Protein AF-A0A356W0Z9-F1 (afdb_monomer)

InterPro domains:
  IPR004665 Transcription termination factor Rho [PTHR46425] (1-80)
  IPR027417 P-loop containing nucleoside triphosphate hydrolase [G3DSA:3.40.50.300] (1-80)
  IPR027417 P-loop containing nucleoside triphosphate hydrolase [SSF52540] (1-79)

pLDDT: mean 94.46, std 4.13, range [78.0, 98.19]

Foldseek 3Di:
DDDDDPPPCPLVVVLVVQVVCCVPPVVDQDEAEEEQAAPVSLVVSVVRHPHHYHYDHVVDDPVVRVVSVVVVVVVVVVVD

Organism: NCBI:txid1280948

Solvent-accessible surface area (backbone atoms only — not comparable to full-atom values): 4946 Å² total; per-residue (Å²): 137,88,89,71,66,90,92,70,50,62,66,60,53,52,49,53,51,49,51,50,42,54,72,77,40,69,87,59,88,50,71,46,80,44,64,66,38,55,66,69,58,52,54,49,48,57,72,70,42,91,54,51,70,48,76,35,41,60,90,55,56,71,68,53,42,52,52,53,50,52,53,51,53,57,52,56,60,69,79,103

Nearest PDB structures (foldseek):
  5jjk-assembly1_E  TM=9.856E-01  e=3.211E-09  Escherichia coli O157:H7
  5jji-assembly1_E  TM=9.866E-01  e=3.437E-09  Escherichia coli O157:H7
  6duq-assembly1_K  TM=9.803E-01  e=6.793E-09  Escherichia coli M718
  5jjk-assembly1_C  TM=9.801E-01  e=8.333E-09  Escherichia coli O157:H7
  8q3p-assembly1_a  TM=9.780E-01  e=1.647E-08  Escherichia

Sequence (80 aa):
LIVAPPRTGKTVLLQNIASAIEENHPECYLIVLLIDERPEEVTDMRRTVKGEVVASTFDEPATRHVQVAEMVIEKAKRLV

Structure (mmCIF, N/CA/C/O backbone):
data_AF-A0A356W0Z9-F1
#
_entry.id   AF-A0A356W0Z9-F1
#
loop_
_atom_site.group_PDB
_atom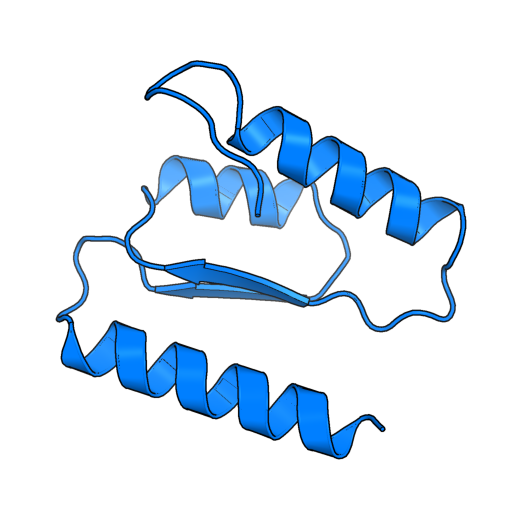_site.id
_atom_site.type_symbol
_atom_site.label_atom_id
_atom_site.label_alt_id
_atom_site.label_comp_id
_atom_site.label_asym_id
_atom_site.label_entity_id
_atom_site.label_seq_id
_atom_site.pdbx_PDB_ins_code
_atom_site.Cartn_x
_atom_site.Cartn_y
_atom_site.Cartn_z
_atom_site.occupancy
_atom_site.B_iso_or_equiv
_atom_site.auth_seq_id
_atom_site.auth_comp_id
_atom_site.auth_asym_id
_atom_site.auth_atom_id
_atom_site.pdbx_PDB_model_num
ATOM 1 N N . LEU A 1 1 ? -11.700 3.469 -6.806 1.00 83.81 1 LEU A N 1
ATOM 2 C CA . LEU A 1 1 ? -10.559 3.579 -7.745 1.00 83.81 1 LEU A CA 1
ATOM 3 C C . LEU A 1 1 ? -10.319 5.056 -8.027 1.00 83.81 1 LEU A C 1
ATOM 5 O O . LEU A 1 1 ? -11.274 5.729 -8.390 1.00 83.81 1 LEU A O 1
ATOM 9 N N . ILE A 1 2 ? -9.096 5.558 -7.839 1.00 88.25 2 ILE A N 1
ATOM 10 C CA . ILE A 1 2 ? -8.722 6.923 -8.243 1.00 88.25 2 ILE A CA 1
ATOM 11 C C . ILE A 1 2 ? -8.107 6.827 -9.639 1.00 88.25 2 ILE A C 1
ATOM 13 O O . ILE A 1 2 ? -7.052 6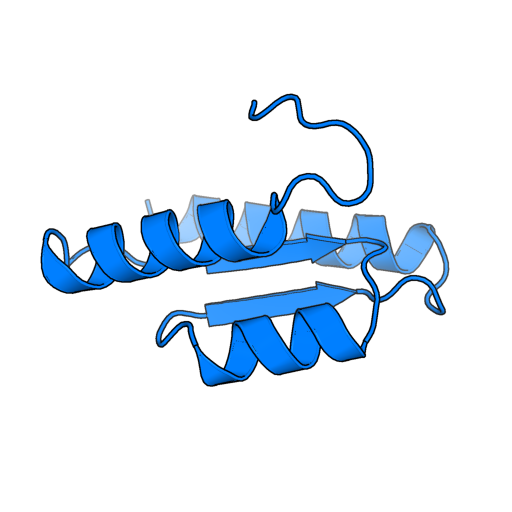.219 -9.802 1.00 88.25 2 ILE A O 1
ATOM 17 N N . VAL A 1 3 ? -8.778 7.392 -10.642 1.00 89.44 3 VAL A N 1
ATOM 18 C CA . VAL A 1 3 ? -8.261 7.460 -12.015 1.00 89.44 3 VAL A CA 1
ATOM 19 C C . VAL A 1 3 ? -7.511 8.776 -12.167 1.00 89.44 3 VAL A C 1
ATOM 21 O O . VAL A 1 3 ? -8.108 9.845 -12.077 1.00 89.44 3 VAL A O 1
ATOM 24 N N . ALA A 1 4 ? -6.200 8.694 -12.368 1.00 88.56 4 ALA A N 1
ATOM 25 C CA . ALA A 1 4 ? -5.322 9.850 -12.478 1.00 88.56 4 ALA A CA 1
ATOM 26 C C . ALA A 1 4 ? -4.321 9.623 -13.624 1.00 88.56 4 ALA A C 1
ATOM 28 O O . ALA A 1 4 ? -3.711 8.551 -13.675 1.00 88.56 4 ALA A O 1
ATOM 29 N N . PRO A 1 5 ? -4.137 10.587 -14.545 1.00 86.75 5 PRO A N 1
ATOM 30 C CA . PRO A 1 5 ? -3.055 10.529 -15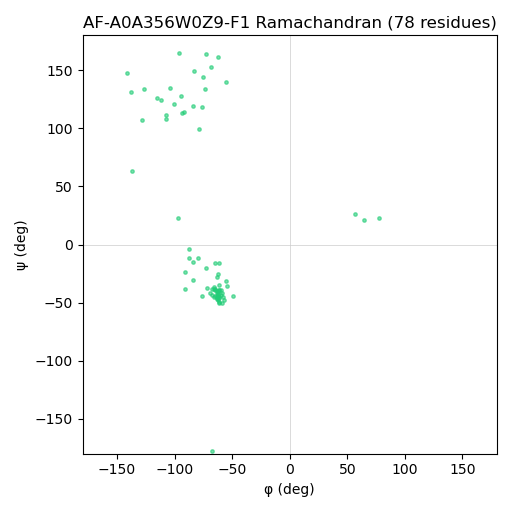.520 1.00 86.75 5 PRO A CA 1
ATOM 31 C C . PRO A 1 5 ? -1.670 10.549 -14.840 1.00 86.75 5 PRO A C 1
ATOM 33 O O . PRO A 1 5 ? -1.537 10.982 -13.690 1.00 86.75 5 PRO A O 1
ATOM 36 N N . PRO A 1 6 ? -0.599 10.125 -15.532 1.00 84.50 6 PRO A N 1
ATOM 37 C CA . PRO A 1 6 ? 0.754 10.251 -15.002 1.00 84.50 6 PRO A CA 1
ATOM 38 C C . PRO A 1 6 ? 1.079 11.704 -14.623 1.00 84.50 6 PRO A C 1
ATOM 40 O O . PRO A 1 6 ? 0.752 12.630 -15.364 1.00 84.50 6 PRO A O 1
ATOM 43 N N . ARG A 1 7 ? 1.777 11.901 -13.495 1.00 81.94 7 ARG A N 1
ATOM 44 C CA . ARG A 1 7 ? 2.247 13.212 -12.993 1.00 81.94 7 ARG A CA 1
ATOM 45 C C . ARG A 1 7 ? 1.150 14.215 -12.595 1.00 81.94 7 ARG A C 1
ATOM 47 O O . ARG A 1 7 ? 1.436 15.403 -12.492 1.00 81.94 7 ARG A O 1
ATOM 54 N N . THR A 1 8 ? -0.074 13.773 -12.302 1.00 85.12 8 THR A N 1
ATOM 55 C CA . THR A 1 8 ? -1.164 14.667 -11.846 1.00 85.12 8 THR A CA 1
ATOM 56 C C . THR A 1 8 ? -1.339 14.717 -10.325 1.00 85.12 8 THR A C 1
ATOM 58 O O . THR A 1 8 ? -2.425 15.017 -9.840 1.00 85.12 8 THR A O 1
ATOM 61 N N . GLY A 1 9 ? -0.300 14.386 -9.552 1.00 86.56 9 GLY A N 1
ATOM 62 C CA . GLY A 1 9 ? -0.348 14.483 -8.088 1.00 86.56 9 GLY A CA 1
ATOM 63 C C . GLY A 1 9 ? -1.110 13.356 -7.381 1.00 86.56 9 GLY A C 1
ATOM 64 O O . GLY A 1 9 ? -1.541 13.542 -6.247 1.00 86.56 9 GLY A O 1
ATOM 65 N N . LYS A 1 10 ? -1.256 12.178 -8.013 1.00 90.94 10 LYS A N 1
ATOM 66 C CA . LYS A 1 10 ? -1.850 10.974 -7.391 1.00 90.94 10 LYS A CA 1
ATOM 67 C C . LYS A 1 10 ? -1.225 10.678 -6.020 1.00 90.94 10 LYS A C 1
ATOM 69 O O . LYS A 1 10 ? -1.952 10.410 -5.070 1.00 90.94 10 LYS A O 1
ATOM 74 N N . THR A 1 11 ? 0.100 10.761 -5.916 1.00 89.00 11 THR A N 1
ATOM 75 C CA . THR A 1 11 ? 0.853 10.479 -4.685 1.00 89.00 11 THR A CA 1
ATOM 76 C C . THR A 1 11 ? 0.477 11.442 -3.559 1.00 89.00 11 THR A C 1
ATOM 78 O O . THR A 1 11 ? 0.115 10.998 -2.475 1.00 89.00 11 THR A O 1
ATOM 81 N N . VAL A 1 12 ? 0.442 12.747 -3.848 1.00 91.94 12 VAL A N 1
ATOM 82 C CA . VAL A 1 12 ? 0.036 13.785 -2.883 1.00 91.94 12 VAL A CA 1
ATOM 83 C C . VAL A 1 12 ? -1.420 13.599 -2.453 1.00 91.94 12 VAL A C 1
ATOM 85 O O . VAL A 1 12 ? -1.750 13.726 -1.278 1.00 91.94 12 VAL A O 1
ATOM 88 N N . LEU A 1 13 ? -2.306 13.243 -3.387 1.00 93.12 13 LEU A N 1
ATOM 89 C CA . LEU A 1 13 ? -3.700 12.953 -3.058 1.00 93.12 13 LEU A CA 1
ATOM 90 C C . LEU A 1 13 ? -3.821 11.755 -2.104 1.00 93.12 13 LEU A C 1
ATOM 92 O O . LEU A 1 13 ? -4.575 11.824 -1.137 1.00 93.12 13 LEU A O 1
ATOM 96 N N . LEU A 1 14 ? -3.075 10.675 -2.350 1.00 93.81 14 LEU A N 1
ATOM 97 C CA . LEU A 1 14 ? -3.067 9.500 -1.474 1.00 93.81 14 LEU A CA 1
ATOM 98 C C . LEU A 1 14 ? -2.504 9.817 -0.084 1.00 93.81 14 LEU A C 1
ATOM 100 O O . LEU A 1 14 ? -3.065 9.349 0.902 1.00 93.81 14 LEU A O 1
ATOM 104 N N . GLN A 1 15 ? -1.462 10.644 0.004 1.00 94.25 15 GLN A N 1
ATOM 105 C CA . GLN A 1 15 ? -0.929 11.125 1.282 1.00 94.25 15 GLN A CA 1
ATOM 106 C C . GLN A 1 15 ? -1.971 11.926 2.059 1.00 94.25 15 GLN A C 1
ATOM 108 O O . GLN A 1 15 ? -2.197 11.651 3.230 1.00 94.25 15 GLN A O 1
ATOM 113 N N . ASN A 1 16 ? -2.670 12.852 1.398 1.00 94.88 16 ASN A N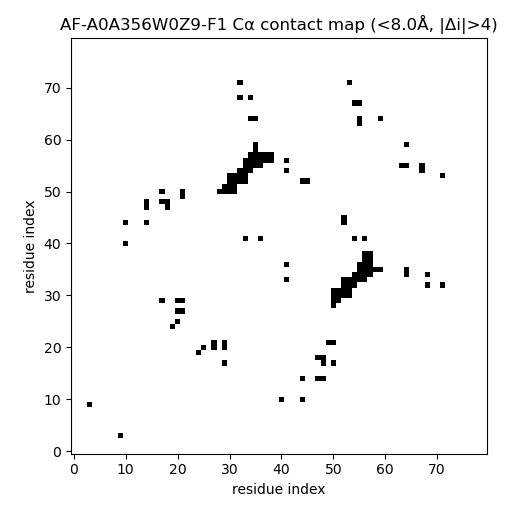 1
ATOM 114 C CA . ASN A 1 16 ? -3.719 13.641 2.042 1.00 94.88 16 ASN A CA 1
ATOM 115 C C . ASN A 1 16 ? -4.867 12.760 2.555 1.00 94.88 16 ASN A C 1
ATOM 117 O O . ASN A 1 16 ? -5.384 13.002 3.641 1.00 94.88 16 ASN A O 1
ATOM 121 N N . ILE A 1 17 ? -5.251 11.725 1.799 1.00 95.44 17 ILE A N 1
ATOM 122 C CA . ILE A 1 17 ? -6.253 10.747 2.246 1.00 95.44 17 ILE A CA 1
ATOM 123 C C . ILE A 1 17 ? -5.745 9.987 3.476 1.00 95.44 17 ILE A C 1
ATOM 125 O O . ILE A 1 17 ? -6.479 9.866 4.453 1.00 95.44 17 ILE A O 1
ATOM 129 N N . ALA A 1 18 ? -4.502 9.502 3.446 1.00 96.00 18 ALA A N 1
ATOM 130 C CA . ALA A 1 18 ? -3.891 8.795 4.568 1.00 96.00 18 ALA A CA 1
ATOM 131 C C . ALA A 1 18 ? -3.849 9.669 5.831 1.00 96.00 18 ALA A C 1
ATOM 133 O O . ALA A 1 18 ? -4.358 9.255 6.868 1.00 96.00 18 ALA A O 1
ATOM 134 N N . SER A 1 19 ? -3.346 10.901 5.729 1.00 94.94 19 SER A N 1
ATOM 135 C CA . SER A 1 19 ? -3.298 11.845 6.851 1.00 94.94 19 SER A CA 1
ATOM 136 C C . SER A 1 19 ? -4.689 12.193 7.384 1.00 94.94 19 SER A C 1
ATOM 138 O O . SER A 1 19 ? -4.878 12.256 8.596 1.00 94.94 19 SER A O 1
ATOM 140 N N . ALA A 1 20 ? -5.684 12.363 6.507 1.00 96.88 20 ALA A N 1
ATOM 141 C CA . ALA A 1 20 ? -7.056 12.615 6.936 1.00 96.88 20 ALA A CA 1
ATOM 142 C C . ALA A 1 20 ? -7.652 11.419 7.698 1.00 96.88 20 ALA A C 1
ATOM 144 O O . ALA A 1 20 ? -8.361 11.624 8.680 1.00 96.88 20 ALA A O 1
ATOM 145 N N . ILE A 1 21 ? -7.368 10.181 7.284 1.00 96.75 21 ILE A N 1
ATOM 146 C CA . ILE A 1 21 ? -7.802 8.984 8.019 1.00 96.75 21 ILE A CA 1
ATOM 147 C C . ILE A 1 21 ? -7.104 8.919 9.381 1.00 96.75 21 ILE A C 1
ATOM 149 O O . ILE A 1 21 ? -7.772 8.702 10.383 1.00 96.75 21 ILE A O 1
ATOM 153 N N . GLU A 1 22 ? -5.793 9.160 9.438 1.00 94.75 22 GLU A N 1
ATOM 154 C CA . GLU A 1 22 ? -5.028 9.146 10.694 1.00 94.75 22 GLU A CA 1
ATOM 155 C C . GLU A 1 22 ? -5.539 10.163 11.721 1.00 94.75 22 GLU A C 1
ATOM 157 O O . GLU A 1 22 ? -5.563 9.872 12.916 1.00 94.75 22 GLU A O 1
ATOM 162 N N . GLU A 1 23 ? -5.929 11.356 11.269 1.00 95.75 23 GLU A N 1
ATOM 163 C CA . GLU A 1 23 ? -6.421 12.420 12.146 1.00 95.75 23 GLU A CA 1
ATOM 164 C C . GLU A 1 23 ? -7.860 12.173 12.610 1.00 95.75 23 GLU A C 1
ATOM 166 O O . GLU A 1 23 ? -8.171 12.352 13.787 1.00 95.75 23 GLU A O 1
ATOM 171 N N . ASN A 1 24 ? -8.739 11.760 11.694 1.00 97.81 24 ASN A N 1
ATOM 172 C CA . ASN A 1 24 ? -10.174 11.677 11.971 1.00 97.81 24 ASN A CA 1
ATOM 173 C C . ASN A 1 24 ? -10.616 10.305 12.497 1.00 97.81 24 ASN A C 1
ATOM 175 O O . ASN A 1 24 ? -11.649 10.218 13.157 1.00 97.81 24 ASN A O 1
ATOM 179 N N . HIS A 1 25 ? -9.847 9.254 12.208 1.00 97.19 25 HIS A N 1
ATOM 180 C CA . HIS A 1 25 ? -10.153 7.861 12.538 1.00 97.19 25 HIS A CA 1
ATOM 181 C C . HIS A 1 25 ? -8.916 7.117 13.079 1.00 97.19 25 HIS A C 1
ATOM 183 O O . HIS A 1 25 ? -8.442 6.158 12.460 1.00 97.19 25 HIS A O 1
ATOM 189 N N . PRO A 1 26 ? -8.358 7.534 14.233 1.00 95.12 26 PRO A N 1
ATOM 190 C CA . PRO A 1 26 ? -7.156 6.922 14.808 1.00 95.12 26 PRO A CA 1
ATOM 191 C C . PRO A 1 26 ? -7.350 5.458 15.243 1.00 95.12 26 PRO A C 1
ATOM 193 O O . PRO A 1 26 ? -6.374 4.750 15.482 1.00 95.12 26 PRO A O 1
ATOM 196 N N . GLU A 1 27 ? -8.593 4.991 15.364 1.00 94.94 27 GLU A N 1
ATOM 197 C CA . GLU A 1 27 ? -8.941 3.592 15.611 1.00 94.94 27 GLU A CA 1
ATOM 198 C C . GLU A 1 27 ? -8.722 2.689 14.389 1.00 94.94 27 GLU A C 1
ATOM 200 O O . GLU A 1 27 ? -8.620 1.468 14.536 1.00 94.94 27 GLU A O 1
ATOM 205 N N . CYS A 1 28 ? -8.666 3.260 13.181 1.00 95.25 28 CYS A N 1
ATOM 206 C CA . CYS A 1 28 ? -8.464 2.494 11.962 1.00 95.25 28 CYS A CA 1
ATOM 207 C C . CYS A 1 28 ? -7.016 2.010 11.843 1.00 95.25 28 CYS A C 1
ATOM 209 O O . CYS A 1 28 ? -6.057 2.773 11.954 1.00 95.25 28 CYS A O 1
ATOM 211 N N . TYR A 1 29 ? -6.853 0.733 11.501 1.00 95.31 29 TYR A N 1
ATOM 212 C CA . TYR A 1 29 ? -5.557 0.202 11.102 1.00 95.31 29 TYR A CA 1
ATOM 213 C C . TYR A 1 29 ? -5.261 0.584 9.645 1.00 95.31 29 TYR A C 1
ATOM 215 O O . TYR A 1 29 ? -5.770 -0.039 8.711 1.00 95.31 29 TYR A O 1
ATOM 223 N N . LEU A 1 30 ? -4.456 1.629 9.444 1.00 96.25 30 LEU A N 1
ATOM 224 C CA . LEU A 1 30 ? -4.106 2.121 8.113 1.00 96.25 30 LEU A CA 1
ATOM 225 C C . LEU A 1 30 ? -2.928 1.337 7.515 1.00 96.25 30 LEU A C 1
ATOM 227 O O . LEU A 1 30 ? -1.815 1.376 8.043 1.00 96.25 30 LEU A O 1
ATOM 231 N N . ILE A 1 31 ? -3.175 0.687 6.374 1.00 97.12 31 ILE A N 1
ATOM 232 C CA . ILE A 1 31 ? -2.150 0.051 5.536 1.00 97.12 31 ILE A CA 1
ATOM 233 C C . ILE A 1 31 ? -2.093 0.772 4.191 1.00 97.12 31 ILE A C 1
ATOM 235 O O . ILE A 1 31 ? -3.096 0.855 3.481 1.00 97.12 31 ILE A O 1
ATOM 239 N N . VAL A 1 32 ? -0.906 1.231 3.806 1.00 97.06 32 VAL A N 1
ATOM 240 C CA . VAL A 1 32 ? -0.615 1.744 2.466 1.00 97.06 32 VAL A CA 1
ATOM 241 C C . VAL A 1 32 ? 0.255 0.727 1.737 1.00 97.06 32 VAL A C 1
ATOM 243 O O . VAL A 1 32 ? 1.413 0.515 2.091 1.00 97.06 32 VAL A O 1
ATOM 246 N N . LEU A 1 33 ? -0.315 0.094 0.711 1.00 97.81 33 LEU A N 1
ATOM 247 C CA . LEU A 1 33 ? 0.380 -0.846 -0.164 1.00 97.81 33 LEU A CA 1
ATOM 248 C C . LEU A 1 33 ? 0.776 -0.156 -1.474 1.00 97.81 33 LEU A C 1
ATOM 250 O O . LEU A 1 33 ? -0.091 0.303 -2.217 1.00 97.81 33 LEU A O 1
ATOM 254 N N . LEU A 1 34 ? 2.074 -0.125 -1.769 1.00 97.00 34 LEU A N 1
ATOM 255 C CA . LEU A 1 34 ? 2.635 0.420 -3.007 1.00 97.00 34 LEU A CA 1
ATOM 256 C C . LEU A 1 34 ? 3.235 -0.710 -3.850 1.00 97.00 34 LEU A C 1
ATOM 258 O O . LEU A 1 34 ? 4.086 -1.457 -3.372 1.00 97.00 34 LEU A O 1
ATOM 262 N N . ILE A 1 35 ? 2.800 -0.843 -5.098 1.00 97.69 35 ILE A N 1
ATOM 263 C CA . ILE A 1 35 ? 3.264 -1.881 -6.026 1.00 97.69 35 ILE A CA 1
ATOM 264 C C . ILE A 1 35 ? 3.739 -1.210 -7.304 1.00 97.69 35 ILE A C 1
ATOM 266 O O . ILE A 1 35 ? 3.018 -0.366 -7.830 1.00 97.69 35 ILE A O 1
ATOM 270 N N . ASP A 1 36 ? 4.909 -1.620 -7.793 1.00 96.38 36 ASP A N 1
ATOM 271 C CA . ASP A 1 36 ? 5.500 -1.151 -9.052 1.00 96.38 36 ASP A CA 1
ATOM 272 C C . ASP A 1 36 ? 5.670 0.387 -9.101 1.00 96.38 36 ASP A C 1
ATOM 274 O O . ASP A 1 36 ? 5.664 1.013 -10.156 1.00 96.38 36 ASP A O 1
ATOM 278 N N . GLU A 1 37 ? 5.806 1.018 -7.926 1.00 94.81 37 GLU A N 1
ATOM 279 C CA . GLU A 1 37 ? 6.028 2.464 -7.786 1.00 94.81 37 GLU A CA 1
ATOM 280 C C . GLU A 1 37 ? 7.524 2.779 -7.633 1.00 94.81 37 GLU A C 1
ATOM 282 O O . GLU A 1 37 ? 8.359 1.905 -7.354 1.00 94.81 37 GLU A O 1
ATOM 287 N N . ARG A 1 38 ? 7.882 4.055 -7.808 1.00 95.00 38 ARG A N 1
ATOM 288 C CA . ARG A 1 38 ? 9.281 4.487 -7.740 1.00 95.00 38 ARG A CA 1
ATOM 289 C C . ARG A 1 38 ? 9.818 4.538 -6.301 1.00 95.00 38 ARG A C 1
ATOM 291 O O . ARG A 1 38 ? 9.088 4.947 -5.395 1.00 95.00 38 ARG A O 1
ATOM 298 N N . PRO A 1 39 ? 11.099 4.188 -6.056 1.00 95.44 39 PRO A N 1
ATOM 299 C CA . PRO A 1 39 ? 11.698 4.218 -4.719 1.00 95.44 39 PRO A CA 1
ATOM 300 C C . PRO A 1 39 ? 11.588 5.570 -4.003 1.00 95.44 39 PRO A C 1
ATOM 302 O O . PRO A 1 39 ? 11.403 5.609 -2.783 1.00 95.44 39 PRO A O 1
ATOM 305 N N . GLU A 1 40 ? 11.681 6.684 -4.735 1.00 94.88 40 GLU A N 1
ATOM 306 C CA . GLU A 1 40 ? 11.514 8.024 -4.174 1.00 94.88 40 GLU A CA 1
ATOM 307 C C . GLU A 1 40 ? 10.087 8.272 -3.669 1.00 94.88 40 GLU A C 1
ATOM 309 O O . GLU A 1 40 ? 9.919 8.842 -2.593 1.00 94.88 40 GLU A O 1
ATOM 314 N N . GLU A 1 41 ? 9.070 7.766 -4.369 1.00 92.94 41 GLU A N 1
ATOM 315 C CA . GLU A 1 41 ? 7.661 7.891 -3.976 1.00 92.94 41 GLU A CA 1
ATOM 316 C C . GLU A 1 41 ? 7.344 7.000 -2.769 1.00 92.94 41 GLU A C 1
ATOM 318 O O . GLU A 1 41 ? 6.626 7.411 -1.857 1.00 92.94 41 GLU A O 1
ATOM 323 N N . VAL A 1 42 ? 7.943 5.806 -2.703 1.00 95.25 42 VAL A N 1
ATOM 324 C CA . VAL A 1 42 ? 7.863 4.928 -1.523 1.00 95.25 42 VAL A CA 1
ATOM 325 C C . VAL A 1 42 ? 8.511 5.582 -0.305 1.00 95.25 42 VAL A C 1
ATOM 327 O O . VAL A 1 42 ? 7.962 5.539 0.798 1.00 95.25 42 VAL A O 1
ATOM 330 N N . THR A 1 43 ? 9.685 6.188 -0.489 1.00 95.31 43 THR A N 1
ATOM 331 C CA . THR A 1 43 ? 10.402 6.879 0.589 1.00 95.31 43 THR A CA 1
ATOM 332 C C . THR A 1 43 ? 9.599 8.067 1.104 1.00 95.31 43 THR A C 1
ATOM 334 O O . THR A 1 43 ? 9.514 8.265 2.315 1.00 95.31 43 THR A O 1
ATOM 337 N N . ASP A 1 44 ? 8.988 8.828 0.199 1.00 94.88 44 ASP A N 1
ATOM 338 C CA . ASP A 1 44 ? 8.127 9.957 0.536 1.00 94.88 44 ASP A CA 1
ATOM 339 C C . ASP A 1 44 ? 6.879 9.504 1.312 1.00 94.88 44 ASP A C 1
ATOM 341 O O . ASP A 1 44 ? 6.589 10.023 2.390 1.00 94.88 44 ASP A O 1
ATOM 345 N N . MET A 1 45 ? 6.205 8.440 0.859 1.00 95.69 45 MET A N 1
ATOM 346 C CA . MET A 1 45 ? 5.057 7.865 1.569 1.00 95.69 45 MET A CA 1
ATOM 347 C C . MET A 1 45 ? 5.416 7.398 2.987 1.00 95.69 45 MET A C 1
ATOM 349 O O . MET A 1 45 ? 4.693 7.696 3.932 1.00 95.69 45 MET A O 1
ATOM 353 N N . ARG A 1 46 ? 6.559 6.720 3.157 1.00 95.62 46 ARG A N 1
ATOM 354 C CA . ARG A 1 46 ? 7.046 6.249 4.469 1.00 95.62 46 ARG A CA 1
ATOM 355 C C . ARG A 1 46 ? 7.359 7.371 5.454 1.00 95.62 46 ARG A C 1
ATOM 357 O O . ARG A 1 46 ? 7.344 7.135 6.656 1.00 95.62 46 ARG A O 1
ATOM 364 N N . ARG A 1 47 ? 7.722 8.555 4.960 1.00 95.00 47 ARG A N 1
ATOM 365 C CA . ARG A 1 47 ? 8.011 9.720 5.808 1.00 95.00 47 ARG A CA 1
ATOM 366 C C . ARG A 1 47 ? 6.746 10.475 6.196 1.00 95.00 47 ARG A C 1
ATOM 368 O O . ARG A 1 47 ? 6.719 11.075 7.266 1.00 95.00 47 ARG A O 1
ATOM 375 N N . THR A 1 48 ? 5.740 10.454 5.328 1.00 93.69 48 THR A N 1
ATOM 376 C CA . THR A 1 48 ? 4.521 11.256 5.473 1.00 93.69 48 THR A CA 1
ATOM 377 C C . THR A 1 48 ? 3.417 10.517 6.227 1.00 93.69 48 THR A C 1
ATOM 379 O O . THR A 1 48 ? 2.718 11.126 7.031 1.00 93.69 48 THR A O 1
ATOM 382 N N . VAL A 1 49 ? 3.269 9.211 5.999 1.00 93.75 49 VAL A N 1
ATOM 383 C CA . VAL A 1 49 ? 2.211 8.379 6.591 1.00 93.75 49 VAL A CA 1
ATOM 384 C C . VAL A 1 49 ? 2.731 7.698 7.858 1.00 93.75 49 VAL A C 1
ATOM 386 O O . VAL A 1 49 ? 3.781 7.058 7.832 1.00 93.75 49 VAL A O 1
ATOM 389 N N . LYS A 1 50 ? 2.002 7.829 8.971 1.00 90.81 50 LYS A N 1
ATOM 390 C CA . LYS A 1 50 ? 2.304 7.188 10.265 1.00 90.81 50 LYS A CA 1
ATOM 391 C C . LYS A 1 50 ? 1.774 5.753 10.355 1.00 90.81 50 LYS A C 1
ATOM 393 O O . LYS A 1 50 ? 2.171 5.019 11.259 1.00 90.81 50 LYS A O 1
ATOM 398 N N . GLY A 1 51 ? 0.878 5.365 9.450 1.00 91.06 51 GLY A N 1
ATOM 399 C CA . GLY A 1 51 ? 0.407 3.993 9.267 1.00 91.06 51 GLY A CA 1
ATOM 400 C C . GLY A 1 51 ? 1.466 3.018 8.734 1.00 91.06 51 GLY A C 1
ATOM 401 O O . GLY A 1 51 ? 2.630 3.349 8.508 1.00 91.06 51 GLY A O 1
ATOM 402 N N . GLU A 1 52 ? 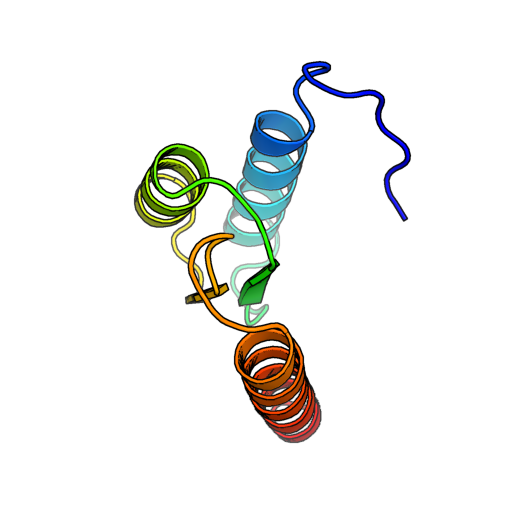1.051 1.772 8.513 1.00 96.06 52 GLU A N 1
ATOM 403 C CA . GLU A 1 52 ? 1.925 0.744 7.952 1.00 96.06 52 GLU A CA 1
ATOM 404 C C . GLU A 1 52 ? 2.099 0.951 6.444 1.00 96.06 52 GLU A C 1
ATOM 406 O O . GLU A 1 52 ? 1.142 0.851 5.679 1.00 96.06 52 GLU A O 1
ATOM 411 N N . VAL A 1 53 ? 3.335 1.182 5.995 1.00 96.94 53 VAL A N 1
ATOM 412 C CA . VAL A 1 53 ? 3.657 1.321 4.568 1.00 96.94 53 VAL A CA 1
ATOM 413 C C . VAL A 1 53 ? 4.420 0.092 4.072 1.00 96.94 53 VAL A C 1
ATOM 415 O O . VAL A 1 53 ? 5.610 -0.083 4.358 1.00 96.94 53 VAL A O 1
ATOM 418 N N . VAL A 1 54 ? 3.746 -0.740 3.279 1.00 97.69 54 VAL A N 1
ATOM 419 C CA . VAL A 1 54 ? 4.319 -1.920 2.615 1.00 97.69 54 VAL A CA 1
ATOM 420 C C . VAL A 1 54 ? 4.532 -1.598 1.141 1.00 97.69 54 VAL A C 1
ATOM 422 O O . VAL A 1 54 ? 3.657 -1.030 0.493 1.00 97.69 54 VAL A O 1
ATOM 425 N N . ALA A 1 55 ? 5.695 -1.948 0.590 1.00 97.38 55 ALA A N 1
ATOM 426 C CA . ALA A 1 55 ? 6.010 -1.630 -0.797 1.00 97.38 55 ALA A CA 1
ATOM 427 C C . ALA A 1 55 ? 6.772 -2.751 -1.510 1.00 97.38 55 ALA A C 1
ATOM 429 O O . ALA A 1 55 ? 7.592 -3.435 -0.898 1.00 97.38 55 ALA A O 1
ATOM 430 N N . SER A 1 56 ? 6.523 -2.873 -2.812 1.00 97.88 56 SER A N 1
ATOM 431 C CA . SER A 1 56 ? 7.360 -3.574 -3.784 1.00 97.88 56 SER A CA 1
ATOM 432 C C . SER A 1 56 ? 7.602 -2.611 -4.945 1.00 97.88 56 SER A C 1
ATOM 434 O O . SER A 1 56 ? 6.674 -2.312 -5.690 1.00 97.88 56 SER A O 1
ATOM 436 N N . THR A 1 57 ? 8.817 -2.080 -5.048 1.00 97.06 57 THR A N 1
ATOM 437 C CA . THR A 1 57 ? 9.227 -1.096 -6.063 1.00 97.06 57 THR A CA 1
ATOM 438 C C . THR A 1 57 ? 9.360 -1.729 -7.451 1.00 97.06 57 THR A C 1
ATOM 440 O O . THR A 1 57 ? 9.411 -2.952 -7.558 1.00 97.06 57 THR A O 1
ATOM 443 N N . PHE A 1 58 ? 9.408 -0.911 -8.509 1.00 95.75 58 PHE A N 1
ATOM 444 C CA . PHE A 1 58 ? 9.428 -1.375 -9.913 1.00 95.75 58 PHE A CA 1
ATOM 445 C C . PHE A 1 58 ? 10.628 -2.254 -10.313 1.00 95.75 58 PHE A C 1
ATOM 447 O O . PHE A 1 58 ? 10.638 -2.862 -11.380 1.00 95.75 58 PHE A O 1
ATOM 454 N N . ASP A 1 59 ? 11.688 -2.269 -9.507 1.00 95.25 59 ASP A N 1
ATOM 455 C CA . ASP A 1 59 ? 12.885 -3.088 -9.711 1.00 95.25 59 ASP A CA 1
ATOM 456 C C . ASP A 1 59 ? 12.700 -4.547 -9.257 1.00 95.25 59 ASP A C 1
ATOM 458 O O . ASP A 1 59 ? 13.519 -5.406 -9.584 1.00 95.25 59 ASP A O 1
ATOM 462 N N . GLU A 1 60 ? 11.616 -4.845 -8.541 1.00 96.81 60 GLU A N 1
ATOM 463 C CA . GLU A 1 60 ? 11.259 -6.195 -8.112 1.00 96.81 60 GLU A CA 1
ATOM 464 C C . GLU A 1 60 ? 10.511 -6.966 -9.220 1.00 96.81 60 GLU A C 1
ATOM 466 O O . GLU A 1 60 ? 9.768 -6.381 -10.008 1.00 96.81 60 GLU A O 1
ATOM 471 N N . PRO A 1 61 ? 10.640 -8.303 -9.295 1.00 97.81 61 PRO A N 1
ATOM 472 C CA . PRO A 1 61 ? 9.913 -9.092 -10.283 1.00 97.81 61 PRO A CA 1
ATOM 473 C C . PRO A 1 61 ? 8.403 -9.108 -9.996 1.00 97.81 61 PRO A C 1
ATOM 475 O O . PRO A 1 61 ? 7.971 -9.098 -8.845 1.00 97.81 61 PRO A O 1
ATOM 478 N N . ALA A 1 62 ? 7.576 -9.280 -11.031 1.00 97.19 62 ALA A N 1
ATOM 479 C CA . ALA A 1 62 ? 6.116 -9.331 -10.878 1.00 97.19 62 ALA A CA 1
ATOM 480 C C . ALA A 1 62 ? 5.629 -10.401 -9.876 1.00 97.19 62 ALA A C 1
ATOM 482 O O . ALA A 1 62 ? 4.637 -10.201 -9.176 1.00 97.19 62 ALA A O 1
ATOM 483 N N . THR A 1 63 ? 6.347 -11.524 -9.747 1.00 97.94 63 THR A N 1
ATOM 484 C CA . THR A 1 63 ? 6.055 -12.559 -8.739 1.00 97.94 63 THR A CA 1
ATOM 485 C C . THR A 1 63 ? 6.176 -12.030 -7.312 1.00 97.94 63 THR A C 1
ATOM 487 O O . THR A 1 63 ? 5.381 -12.403 -6.451 1.00 97.94 63 THR A O 1
ATOM 490 N N . ARG A 1 64 ? 7.123 -11.118 -7.063 1.00 97.25 64 ARG A N 1
ATOM 491 C CA . ARG A 1 64 ? 7.277 -10.429 -5.783 1.00 97.25 64 ARG A CA 1
ATOM 492 C C . ARG A 1 64 ? 6.101 -9.498 -5.519 1.00 97.25 64 ARG A C 1
ATOM 494 O O . ARG A 1 64 ? 5.574 -9.521 -4.411 1.00 97.25 64 ARG A O 1
ATOM 501 N N . HIS A 1 65 ? 5.653 -8.736 -6.518 1.00 98.12 65 HIS A N 1
ATOM 502 C CA . HIS A 1 65 ? 4.489 -7.854 -6.380 1.00 98.12 65 HIS A CA 1
ATOM 503 C C . HIS A 1 65 ? 3.238 -8.625 -5.954 1.00 98.12 65 HIS A C 1
ATOM 505 O O . HIS A 1 65 ? 2.564 -8.234 -5.001 1.00 98.12 65 HIS A O 1
ATOM 511 N N . VAL A 1 66 ? 2.965 -9.746 -6.630 1.00 98.19 66 VAL A N 1
ATOM 512 C CA . VAL A 1 66 ? 1.829 -10.623 -6.317 1.00 98.19 66 VAL A CA 1
ATOM 513 C C . VAL A 1 66 ? 1.957 -11.169 -4.899 1.00 98.19 66 VAL A C 1
ATOM 515 O O . VAL A 1 66 ? 1.037 -11.006 -4.104 1.00 98.19 66 VAL A O 1
ATOM 518 N N . GLN A 1 67 ? 3.119 -11.726 -4.546 1.00 98.12 67 GLN A N 1
ATOM 519 C CA . GLN A 1 67 ? 3.357 -12.279 -3.213 1.00 98.12 67 GLN A CA 1
ATOM 520 C C . GLN A 1 67 ? 3.149 -11.233 -2.106 1.00 98.12 67 GLN A C 1
ATOM 522 O O . GLN A 1 67 ? 2.522 -11.516 -1.087 1.00 98.12 67 GLN A O 1
ATOM 527 N N . VAL A 1 68 ? 3.673 -10.016 -2.284 1.00 97.75 68 VAL A N 1
ATOM 528 C CA . VAL A 1 68 ? 3.519 -8.928 -1.306 1.00 97.75 68 VAL A CA 1
ATOM 529 C C . VAL A 1 68 ? 2.052 -8.517 -1.179 1.00 97.75 68 VAL A C 1
ATOM 531 O O . VAL A 1 68 ? 1.562 -8.381 -0.058 1.00 97.75 68 VAL A O 1
ATOM 534 N N . ALA A 1 69 ? 1.333 -8.377 -2.294 1.00 98.00 69 ALA A N 1
ATOM 535 C CA . ALA A 1 69 ? -0.087 -8.042 -2.277 1.00 98.00 69 ALA A CA 1
ATOM 536 C C . ALA A 1 69 ? -0.934 -9.123 -1.583 1.00 98.00 69 ALA A C 1
ATOM 538 O O . ALA A 1 69 ? -1.789 -8.786 -0.762 1.00 98.00 69 ALA A O 1
ATOM 539 N N . GLU A 1 70 ? -0.660 -10.405 -1.848 1.00 98.19 70 GLU A N 1
ATOM 540 C CA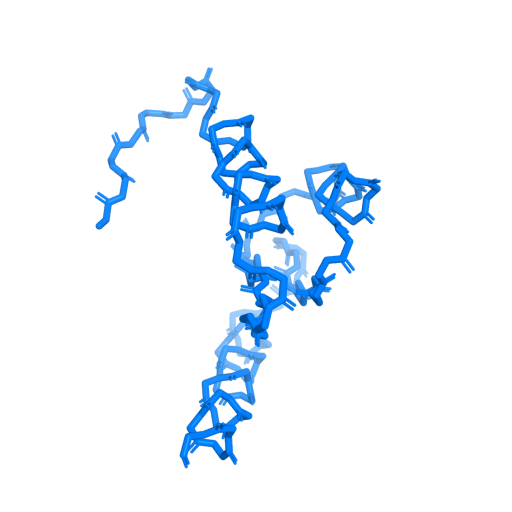 . GLU A 1 70 ? -1.321 -11.549 -1.203 1.00 98.19 70 GLU A CA 1
ATOM 541 C C . GLU A 1 70 ? -1.094 -11.567 0.313 1.00 98.19 70 GLU A C 1
ATOM 543 O O . GLU A 1 70 ? -2.036 -11.718 1.090 1.00 98.19 70 GLU A O 1
ATOM 548 N N . MET A 1 71 ? 0.142 -11.346 0.765 1.00 97.25 71 MET A N 1
ATOM 549 C CA . MET A 1 71 ? 0.434 -11.285 2.199 1.00 97.25 71 MET A CA 1
ATOM 550 C C . MET A 1 71 ? -0.302 -10.129 2.888 1.00 97.25 71 MET A C 1
ATOM 552 O O . MET A 1 71 ? -0.823 -10.298 3.992 1.00 97.25 71 MET A O 1
ATOM 556 N N . VAL A 1 72 ? -0.367 -8.961 2.243 1.00 97.94 72 VAL A N 1
ATOM 557 C CA . VAL A 1 72 ? -1.030 -7.778 2.808 1.00 97.94 72 VAL A CA 1
ATOM 558 C C . VAL A 1 72 ? -2.543 -7.963 2.881 1.00 97.94 72 VAL A C 1
ATOM 560 O O . VAL A 1 72 ? -3.139 -7.634 3.908 1.00 97.94 72 VAL A O 1
ATOM 563 N N . ILE A 1 73 ? -3.175 -8.531 1.849 1.00 97.31 73 ILE A N 1
ATOM 564 C CA . ILE A 1 73 ? -4.622 -8.777 1.890 1.00 97.31 73 ILE A CA 1
ATOM 565 C C . ILE A 1 73 ? -4.985 -9.846 2.928 1.00 97.31 73 ILE A C 1
ATOM 567 O O . ILE A 1 73 ? -5.972 -9.684 3.643 1.00 97.31 73 ILE A O 1
ATOM 571 N N . GLU A 1 74 ? -4.180 -10.901 3.080 1.00 98.00 74 GLU A N 1
ATOM 572 C CA . GLU A 1 74 ? -4.401 -11.917 4.116 1.00 98.00 74 GLU A CA 1
ATOM 573 C C . GLU A 1 74 ? -4.217 -11.352 5.527 1.00 98.00 74 GLU A C 1
ATOM 575 O O . GLU A 1 74 ? -4.981 -11.692 6.4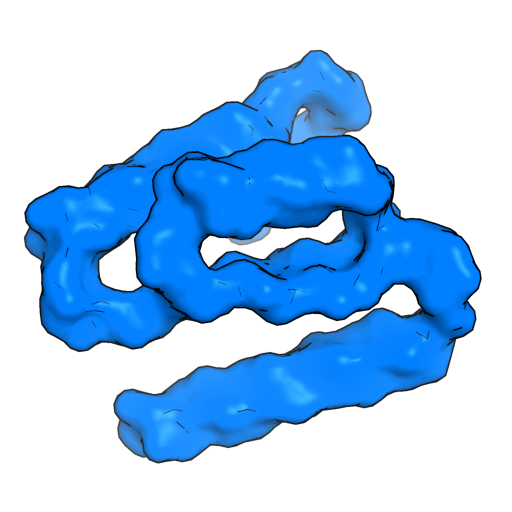32 1.00 98.00 74 GLU A O 1
ATOM 580 N N . LYS A 1 75 ? -3.261 -10.437 5.722 1.00 96.81 75 LYS A N 1
ATOM 581 C CA . LYS A 1 75 ? -3.137 -9.687 6.975 1.00 96.81 75 LYS A CA 1
ATOM 582 C C . LYS A 1 75 ? -4.384 -8.841 7.235 1.00 96.81 75 LYS A C 1
ATOM 584 O O . LYS A 1 7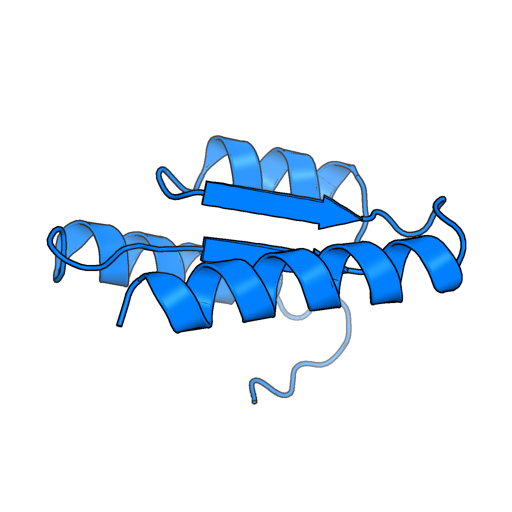5 ? -4.944 -8.932 8.323 1.00 96.81 75 LYS A O 1
ATOM 589 N N . ALA A 1 76 ? -4.844 -8.071 6.247 1.00 96.25 76 ALA A N 1
ATOM 590 C CA . ALA A 1 76 ? -6.022 -7.215 6.383 1.00 96.25 76 ALA A CA 1
ATOM 591 C C . ALA A 1 76 ? -7.286 -8.013 6.750 1.00 96.25 76 ALA A C 1
ATOM 593 O O . ALA A 1 76 ? -8.021 -7.612 7.646 1.00 96.25 76 ALA A O 1
ATOM 594 N N . LYS A 1 77 ? -7.498 -9.187 6.136 1.00 96.31 77 LYS A N 1
ATOM 595 C CA . LYS A 1 77 ? -8.618 -10.091 6.460 1.00 96.31 77 LYS A CA 1
ATOM 596 C C . LYS A 1 77 ? -8.601 -10.629 7.892 1.00 96.31 77 LYS A C 1
ATOM 598 O O . LYS A 1 77 ? -9.645 -11.025 8.384 1.00 96.31 77 LYS A O 1
ATOM 603 N N . ARG A 1 78 ? -7.435 -10.712 8.539 1.00 96.31 78 ARG A N 1
ATOM 604 C CA . ARG A 1 78 ? -7.311 -11.205 9.924 1.00 96.31 78 ARG A CA 1
ATOM 605 C C . ARG A 1 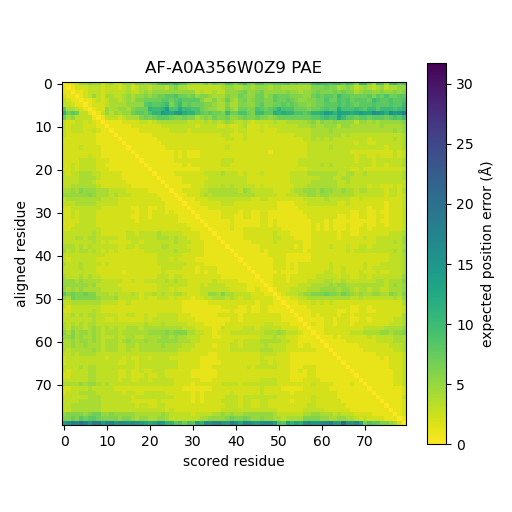78 ? -7.498 -10.114 10.974 1.00 96.31 78 ARG A C 1
ATOM 607 O O . ARG A 1 78 ? -7.568 -10.432 12.156 1.00 96.31 78 ARG A O 1
ATOM 614 N N . LEU A 1 79 ? -7.502 -8.851 10.554 1.00 90.44 79 LEU A N 1
ATOM 615 C CA . LEU A 1 79 ? -7.741 -7.701 11.426 1.00 90.44 79 LEU A CA 1
ATOM 616 C C . LEU A 1 79 ? -9.238 -7.375 11.570 1.00 90.44 79 LEU A C 1
ATOM 618 O O . LEU A 1 79 ? -9.574 -6.470 12.331 1.00 90.44 79 LEU A O 1
ATOM 622 N N . VAL A 1 80 ? -10.107 -8.096 10.851 1.00 78.00 80 VAL A N 1
ATOM 623 C CA . VAL A 1 80 ? -11.575 -7.985 10.883 1.00 78.00 80 VAL A CA 1
ATOM 624 C C . VAL A 1 80 ? -12.229 -9.223 11.479 1.00 78.00 80 VAL A C 1
ATOM 626 O O . VAL A 1 80 ? -11.666 -10.330 11.320 1.00 78.00 80 VAL A O 1
#

Mean predicted aligned error: 2.97 Å

Secondary structure (DSSP, 8-state):
-----TTSSHHHHHHHHHHHHHHH-TTS--EEEEEEE-HHHHHHHHHH--SEEEEEETTS-HHHHHHHHHHHHHHHHH--

Radius of gyration: 13.08 Å; Cα contacts (8 Å, |Δi|>4): 71; chains: 1; bounding box: 24×27×31 Å